Protein AF-A0A7K6NIV8-F1 (afdb_monomer_lite)

Foldseek 3Di:
DWDDKAKAKVVRQLEAEAQAKIKIFIDTPDDPDDKKKFKDFPPDPDTPDIDRMDMDRGDDQVNWGKMKMKIDPPVDIDIHDIDTHGHDYPPPPPPD

Secondary structure (DSSP, 8-state):
--EEEEEEEESTTSEEETTS-EEEEEEEEE-SSPPEEEEEETT-SS--EESSEEEESS--GGG-EEEEEEEE-SS-EEEPPPEEEEEEPP--TT--

InterPro domains:
  IPR003598 Immunoglobulin subtype 2 [SM00408] (17-76)
  IPR003599 Immunoglobulin domain subtype [SM00409] (11-86)
  IPR007110 Immunoglobulin-like domain [PS50835] (1-86)
  IPR013783 Immunoglobulin-like fold [G3DSA:2.60.40.10] (4-88)
  IPR036179 Immunoglobulin-like domain superfamily [SSF48726] (2-88)
  IPR051275 Cellular adhesion and signaling domain-containing protein [PTHR11640] (11-89)

Structure (mmCIF, N/CA/C/O backbone):
data_AF-A0A7K6NIV8-F1
#
_entry.id   AF-A0A7K6NIV8-F1
#
loop_
_atom_site.group_PDB
_atom_site.id
_atom_site.type_symbol
_atom_site.label_atom_id
_atom_site.label_alt_id
_atom_site.label_comp_id
_atom_site.label_asym_id
_atom_site.label_entity_id
_atom_site.label_seq_id
_atom_site.pdbx_PDB_ins_code
_atom_site.Cartn_x
_atom_site.Cartn_y
_atom_site.Cartn_z
_atom_site.occupancy
_atom_site.B_iso_or_equiv
_atom_site.auth_seq_id
_atom_site.auth_comp_id
_atom_site.auth_asym_id
_atom_site.auth_atom_id
_atom_site.pdbx_PDB_model_num
ATOM 1 N N . PRO A 1 1 ? 10.693 -0.542 -17.249 1.00 92.44 1 PRO A N 1
ATOM 2 C CA . PRO A 1 1 ? 10.897 -0.459 -15.779 1.00 92.44 1 PRO A CA 1
ATOM 3 C C . PRO A 1 1 ? 9.533 -0.477 -15.083 1.00 92.44 1 PRO A C 1
ATOM 5 O O . PRO A 1 1 ? 8.540 -0.196 -15.750 1.00 92.44 1 PRO A O 1
ATOM 8 N N . VAL A 1 2 ? 9.479 -0.804 -13.792 1.00 97.44 2 VAL A N 1
ATOM 9 C CA . VAL A 1 2 ? 8.255 -0.659 -12.988 1.00 97.44 2 VAL A CA 1
ATOM 10 C C . VAL A 1 2 ? 7.937 0.833 -12.819 1.00 97.44 2 VAL A C 1
ATOM 12 O O . VAL A 1 2 ? 8.804 1.596 -12.396 1.00 97.44 2 VAL A O 1
ATOM 15 N N . SER A 1 3 ? 6.719 1.259 -13.154 1.00 97.69 3 SER A N 1
ATOM 16 C CA . SER A 1 3 ? 6.257 2.647 -13.025 1.00 97.69 3 SER A CA 1
ATOM 17 C C . SER A 1 3 ? 4.751 2.739 -12.747 1.00 97.69 3 SER A C 1
ATOM 19 O O . SER A 1 3 ? 3.990 1.794 -12.967 1.00 97.69 3 SER A O 1
ATOM 21 N N . GLY A 1 4 ? 4.323 3.892 -12.218 1.00 97.88 4 GLY A N 1
ATOM 22 C CA . GLY A 1 4 ? 2.926 4.137 -11.849 1.00 97.88 4 GLY A CA 1
ATOM 23 C C . GLY A 1 4 ? 2.437 3.211 -10.736 1.00 97.88 4 GLY A C 1
ATOM 24 O O . GLY A 1 4 ? 1.345 2.658 -10.836 1.00 97.88 4 GLY A O 1
ATOM 25 N N . VAL A 1 5 ? 3.268 2.990 -9.712 1.00 98.62 5 VAL A N 1
ATOM 26 C CA . VAL A 1 5 ? 2.868 2.225 -8.527 1.00 98.62 5 VAL A CA 1
ATOM 27 C C . VAL A 1 5 ? 1.926 3.090 -7.695 1.00 98.62 5 VAL A C 1
ATOM 29 O O . VAL A 1 5 ? 2.277 4.207 -7.318 1.00 98.62 5 VAL A O 1
ATOM 32 N N . SER A 1 6 ? 0.731 2.589 -7.409 1.00 98.50 6 SER A N 1
ATOM 33 C CA . SER A 1 6 ? -0.301 3.308 -6.661 1.00 98.50 6 SER A CA 1
ATOM 34 C C . SER A 1 6 ? -0.806 2.479 -5.491 1.00 98.50 6 SER A C 1
ATOM 36 O O . SER A 1 6 ? -0.938 1.260 -5.598 1.00 98.50 6 SER A O 1
ATOM 38 N N . LEU A 1 7 ? -1.127 3.163 -4.396 1.00 98.62 7 LEU A N 1
ATOM 39 C CA . LEU A 1 7 ? -1.720 2.581 -3.200 1.00 98.62 7 LEU A CA 1
ATOM 40 C C . LEU A 1 7 ? -3.133 3.138 -3.030 1.00 98.62 7 LEU A C 1
ATOM 42 O O . LEU A 1 7 ? -3.328 4.351 -3.060 1.00 98.62 7 LEU A O 1
ATOM 46 N N . ALA A 1 8 ? -4.101 2.247 -2.833 1.00 98.50 8 ALA A N 1
ATOM 47 C CA . ALA A 1 8 ? -5.469 2.589 -2.462 1.00 98.50 8 ALA A CA 1
ATOM 48 C C . ALA A 1 8 ? -5.843 1.931 -1.129 1.00 98.50 8 ALA A C 1
ATOM 50 O O . ALA A 1 8 ? -5.383 0.830 -0.824 1.00 98.50 8 ALA A O 1
ATOM 51 N N . ALA A 1 9 ? -6.686 2.601 -0.348 1.00 98.50 9 ALA A N 1
ATOM 52 C CA . ALA A 1 9 ? -7.229 2.082 0.901 1.00 98.50 9 ALA A CA 1
ATOM 53 C C . ALA A 1 9 ? -8.736 1.829 0.779 1.00 98.50 9 ALA A C 1
ATOM 55 O O . ALA A 1 9 ? -9.429 2.452 -0.027 1.00 98.50 9 ALA A O 1
ATOM 56 N N . GLN A 1 10 ? -9.255 0.922 1.598 1.00 97.94 10 GLN A N 1
ATOM 57 C CA . GLN A 1 10 ? -10.682 0.737 1.827 1.00 97.94 10 GLN A CA 1
ATOM 58 C C . GLN A 1 10 ? -10.917 0.751 3.342 1.00 97.94 10 GLN A C 1
ATOM 60 O O . GLN A 1 10 ? -10.456 -0.177 4.015 1.00 97.94 10 GLN A O 1
ATOM 65 N N . PRO A 1 11 ? -11.598 1.784 3.877 1.00 97.25 11 PRO A N 1
ATOM 66 C CA . PRO A 1 11 ? -12.170 2.942 3.171 1.00 97.25 11 PRO A CA 1
ATOM 67 C C . PRO A 1 11 ? -11.117 3.862 2.501 1.00 97.25 11 PRO A C 1
ATOM 69 O O . PRO A 1 11 ? -9.996 3.965 3.004 1.00 97.25 11 PRO A O 1
ATOM 72 N N . PRO A 1 12 ? -11.463 4.571 1.400 1.00 97.00 12 PRO A N 1
ATOM 73 C CA . PRO A 1 12 ? -10.519 5.407 0.636 1.00 97.00 12 PRO A CA 1
ATOM 74 C C . PRO A 1 12 ? -9.874 6.545 1.424 1.00 97.00 12 PRO A C 1
ATOM 76 O O . PRO A 1 12 ? -8.790 6.998 1.076 1.00 97.00 12 PRO A O 1
ATOM 79 N N . THR A 1 13 ? -10.528 7.000 2.493 1.00 96.06 13 THR A N 1
ATOM 80 C CA . THR A 1 13 ? -10.019 8.063 3.365 1.00 96.06 13 THR A CA 1
ATOM 81 C C . THR A 1 13 ? -8.831 7.619 4.217 1.00 96.06 13 THR A C 1
ATOM 83 O O . THR A 1 13 ? -8.178 8.468 4.815 1.00 96.06 13 THR A O 1
ATOM 86 N N . GLY A 1 14 ? -8.585 6.309 4.347 1.00 96.12 14 GLY A N 1
ATOM 87 C CA . GLY A 1 14 ? -7.628 5.773 5.317 1.00 96.12 14 GLY A CA 1
ATOM 88 C C . GLY A 1 14 ? -8.065 5.952 6.777 1.00 96.12 14 GLY A C 1
ATOM 89 O O . GLY A 1 14 ? -7.304 5.620 7.681 1.00 96.12 14 GLY A O 1
ATOM 90 N N . GLN A 1 15 ? -9.278 6.458 7.027 1.00 97.44 15 GLN A N 1
ATOM 91 C CA . GLN A 1 15 ? -9.845 6.603 8.365 1.00 97.44 15 GLN A CA 1
ATOM 92 C C . GLN A 1 15 ? -10.708 5.389 8.687 1.00 97.44 15 GLN A C 1
ATOM 94 O O . GLN A 1 15 ? -11.725 5.159 8.035 1.00 97.44 15 GLN A O 1
ATOM 99 N N . VAL A 1 16 ? -10.305 4.610 9.686 1.00 96.81 16 VAL A N 1
ATOM 100 C CA . VAL A 1 16 ? -10.937 3.326 10.016 1.00 96.81 16 VAL A CA 1
ATOM 101 C C . VAL A 1 16 ? -11.243 3.296 11.502 1.00 96.81 16 VAL A C 1
ATOM 103 O O . VAL A 1 16 ? -10.381 3.623 12.311 1.00 96.81 16 VAL A O 1
ATOM 106 N N . ALA A 1 17 ? -12.464 2.935 11.887 1.00 96.31 17 ALA A N 1
ATOM 107 C CA . ALA A 1 17 ? -12.785 2.778 13.302 1.00 96.31 17 ALA A CA 1
ATOM 108 C C . ALA A 1 17 ? -12.042 1.572 13.890 1.00 96.31 17 ALA A C 1
ATOM 110 O O . ALA A 1 17 ? -11.846 0.559 13.220 1.00 96.31 17 ALA A O 1
ATOM 111 N N . ARG A 1 18 ? -11.622 1.672 15.151 1.00 96.31 18 ARG A N 1
ATOM 112 C CA . ARG A 1 18 ? -11.044 0.542 15.887 1.00 96.31 18 ARG A CA 1
ATOM 113 C C . ARG A 1 18 ? -11.956 -0.689 15.784 1.00 96.31 18 ARG A C 1
ATOM 115 O O . ARG A 1 18 ? -13.156 -0.590 16.007 1.00 96.31 18 ARG A O 1
ATOM 122 N N . GLY A 1 19 ? -11.373 -1.844 15.475 1.00 96.69 19 GLY A N 1
ATOM 123 C CA . GLY A 1 19 ? -12.092 -3.108 15.297 1.00 96.69 19 GLY A CA 1
ATOM 124 C C . GLY A 1 19 ? -12.639 -3.342 13.887 1.00 96.69 19 GLY A C 1
ATOM 125 O O . GLY A 1 19 ? -12.933 -4.486 13.557 1.00 96.69 19 GLY A O 1
ATOM 126 N N . GLU A 1 20 ? -12.703 -2.312 13.039 1.00 96.88 20 GLU A N 1
ATOM 127 C CA . GLU A 1 20 ? -13.117 -2.456 11.642 1.00 96.88 20 GLU A CA 1
ATOM 128 C C . GLU A 1 20 ? -11.974 -2.950 10.750 1.00 96.88 20 GLU A C 1
ATOM 130 O O . GLU A 1 20 ? -10.788 -2.905 11.101 1.00 96.88 20 GLU A O 1
ATOM 135 N N . ARG A 1 21 ? -12.344 -3.408 9.555 1.00 97.94 21 ARG A N 1
ATOM 136 C CA . ARG A 1 21 ? -11.405 -3.916 8.558 1.00 97.94 21 ARG A CA 1
ATOM 137 C C . ARG A 1 21 ? -10.779 -2.783 7.745 1.00 97.94 21 ARG A C 1
ATOM 139 O O . ARG A 1 21 ? -11.490 -1.965 7.166 1.00 97.94 21 ARG A O 1
ATOM 146 N N . LEU A 1 22 ? -9.454 -2.823 7.597 1.00 98.31 22 LEU A N 1
ATOM 147 C CA . LEU A 1 22 ? -8.706 -2.029 6.620 1.00 98.31 22 LEU A CA 1
ATOM 148 C C . LEU A 1 22 ? -8.145 -2.938 5.526 1.00 98.31 22 LEU A C 1
ATOM 150 O O . LEU A 1 22 ? -7.467 -3.924 5.815 1.00 98.31 22 LEU A O 1
ATOM 154 N N . VAL A 1 23 ? -8.372 -2.566 4.267 1.00 98.69 23 VAL A N 1
ATOM 155 C CA . VAL A 1 23 ? -7.729 -3.205 3.111 1.00 98.69 23 VAL A CA 1
ATOM 156 C C . VAL A 1 23 ? -6.882 -2.173 2.382 1.00 98.69 23 VAL A C 1
ATOM 158 O O . VAL A 1 23 ? -7.380 -1.115 2.007 1.00 98.69 23 VAL A O 1
ATOM 161 N N . LEU A 1 24 ? -5.613 -2.493 2.154 1.00 98.69 24 LEU A N 1
ATOM 162 C CA . LEU A 1 24 ? -4.715 -1.736 1.295 1.00 98.69 24 LEU A CA 1
ATOM 163 C C . LEU A 1 24 ? -4.447 -2.531 0.012 1.00 98.69 24 LEU A C 1
ATOM 165 O O . LEU A 1 24 ? -4.180 -3.734 0.049 1.00 98.69 24 LEU A O 1
ATOM 169 N N . LEU A 1 25 ? -4.525 -1.851 -1.128 1.00 98.69 25 LEU A N 1
ATOM 170 C CA . LEU A 1 25 ? -4.342 -2.418 -2.462 1.00 98.69 25 LEU A CA 1
ATOM 171 C C . LEU A 1 25 ? -3.199 -1.703 -3.172 1.00 98.69 25 LEU A C 1
ATOM 173 O O . LEU A 1 25 ? -3.155 -0.474 -3.199 1.00 98.69 25 LEU A O 1
ATOM 177 N N . CYS A 1 26 ? -2.278 -2.476 -3.737 1.00 98.56 26 CYS A N 1
ATOM 178 C CA . CYS A 1 26 ? -1.169 -1.976 -4.533 1.00 98.56 26 CYS A CA 1
ATOM 179 C C . CYS A 1 26 ? -1.418 -2.309 -6.003 1.00 98.56 26 CYS A C 1
AT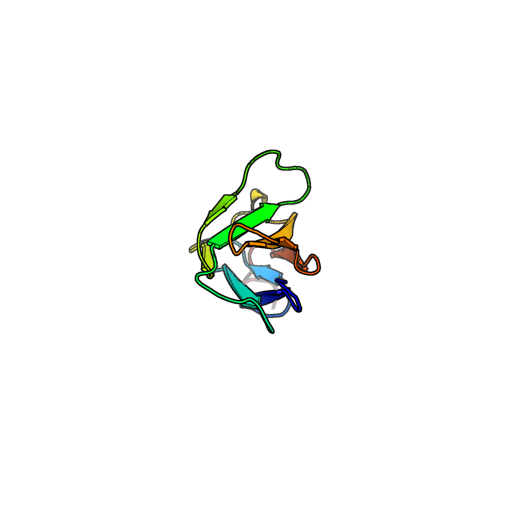OM 181 O O . CYS A 1 26 ? -1.817 -3.423 -6.346 1.00 98.56 26 CYS A O 1
ATOM 183 N N . SER A 1 27 ? -1.188 -1.349 -6.887 1.00 98.19 27 SER A N 1
ATOM 184 C CA . SER A 1 27 ? -1.356 -1.518 -8.332 1.00 98.19 27 SER A CA 1
ATOM 185 C C . SER A 1 27 ? -0.179 -0.903 -9.073 1.00 98.19 27 SER A C 1
ATOM 187 O O . SER A 1 27 ? 0.519 -0.052 -8.529 1.00 98.19 27 SER A O 1
ATOM 189 N N . VAL A 1 28 ? 0.067 -1.367 -10.297 1.00 98.19 28 VAL A N 1
ATOM 190 C CA . VAL A 1 28 ? 1.189 -0.933 -11.135 1.00 98.19 28 VAL A CA 1
ATOM 191 C C . VAL A 1 28 ? 0.654 -0.632 -12.527 1.00 98.19 28 VAL A C 1
ATOM 193 O O . VAL A 1 28 ? 0.029 -1.498 -13.132 1.00 98.19 28 VAL A O 1
ATOM 196 N N . ALA A 1 29 ? 0.904 0.574 -13.036 1.00 97.56 29 ALA A N 1
ATOM 197 C CA . ALA A 1 29 ? 0.491 0.954 -14.386 1.00 97.56 29 ALA A CA 1
ATOM 198 C C . ALA A 1 29 ? 1.331 0.257 -15.470 1.00 97.56 29 ALA A C 1
ATOM 200 O O . ALA A 1 29 ? 0.793 -0.169 -16.489 1.00 97.56 29 ALA A O 1
ATOM 201 N N . ALA A 1 30 ? 2.645 0.123 -15.254 1.00 96.00 30 ALA A N 1
ATOM 202 C CA . ALA A 1 30 ? 3.534 -0.580 -16.173 1.00 96.00 30 ALA A CA 1
ATOM 203 C C . ALA A 1 30 ? 4.666 -1.308 -15.439 1.00 96.00 30 ALA A C 1
ATOM 205 O O . ALA A 1 30 ? 5.295 -0.776 -14.527 1.00 96.00 30 ALA A O 1
ATOM 206 N N . GLY A 1 31 ? 4.961 -2.530 -15.871 1.00 92.75 31 GLY A N 1
ATOM 207 C CA . GLY A 1 31 ? 6.050 -3.339 -15.335 1.00 92.75 31 GLY A CA 1
ATOM 208 C C . GLY A 1 31 ? 6.139 -4.661 -16.094 1.00 92.75 31 GLY A C 1
ATOM 209 O O . GLY A 1 31 ? 5.192 -5.438 -16.024 1.00 92.75 31 GLY A O 1
ATOM 210 N N . PRO A 1 32 ? 7.216 -4.924 -16.855 1.00 92.06 32 PRO A N 1
ATOM 211 C CA . PRO A 1 32 ? 7.333 -6.165 -17.610 1.00 92.06 32 PRO A CA 1
ATOM 212 C C . PRO A 1 32 ? 7.624 -7.348 -16.682 1.00 92.06 32 PRO A C 1
ATOM 214 O O . PRO A 1 32 ? 8.431 -7.224 -15.757 1.00 92.06 32 PRO A O 1
ATOM 217 N N . GLY A 1 33 ? 7.024 -8.497 -16.997 1.00 93.25 33 GLY A N 1
ATOM 218 C CA . GLY A 1 33 ? 7.223 -9.755 -16.280 1.00 93.25 33 GLY A CA 1
ATOM 219 C C . GLY A 1 33 ? 6.446 -9.860 -14.960 1.00 93.25 33 GLY A C 1
ATOM 220 O O . GLY A 1 33 ? 5.617 -9.004 -14.648 1.00 93.25 33 GLY A O 1
ATOM 221 N N . PRO A 1 34 ? 6.687 -10.931 -14.185 1.00 96.00 34 PRO A N 1
ATOM 222 C CA . PRO A 1 34 ? 6.047 -11.130 -12.890 1.00 96.00 34 PRO A CA 1
ATOM 223 C C . PRO A 1 34 ? 6.420 -10.028 -11.894 1.00 96.00 34 PRO A C 1
ATOM 225 O O . PRO A 1 34 ? 7.587 -9.651 -11.771 1.00 96.00 34 PRO A O 1
ATOM 228 N N . LEU A 1 35 ? 5.425 -9.546 -11.149 1.00 97.75 35 LEU A N 1
ATOM 229 C CA . LEU A 1 35 ? 5.605 -8.528 -10.120 1.00 97.75 35 LEU A CA 1
ATOM 230 C C . LEU A 1 35 ? 5.564 -9.154 -8.728 1.00 97.75 35 LEU A C 1
ATOM 232 O O . LEU A 1 35 ? 4.661 -9.918 -8.393 1.00 97.75 35 LEU A O 1
ATOM 236 N N . SER A 1 36 ? 6.524 -8.764 -7.900 1.00 98.19 36 SER A N 1
ATOM 237 C CA . SER A 1 36 ? 6.506 -8.974 -6.456 1.00 98.19 36 SER A CA 1
ATOM 238 C C . SER A 1 36 ? 6.148 -7.672 -5.750 1.00 98.19 36 SER A C 1
ATOM 240 O O . SER A 1 36 ? 6.506 -6.582 -6.201 1.00 98.19 36 SER A O 1
ATOM 242 N N . PHE A 1 37 ? 5.436 -7.796 -4.634 1.00 98.50 37 PHE A N 1
ATOM 243 C CA . PHE A 1 37 ? 4.923 -6.672 -3.861 1.00 98.50 37 PHE A CA 1
ATOM 244 C C . PHE A 1 37 ? 5.341 -6.805 -2.407 1.00 98.50 37 PHE A C 1
ATOM 246 O O . PHE A 1 37 ? 5.342 -7.909 -1.857 1.00 98.50 37 PHE A O 1
ATOM 253 N N . SER A 1 38 ? 5.645 -5.675 -1.780 1.00 98.56 38 SER A N 1
ATOM 254 C CA . SER A 1 38 ? 5.903 -5.588 -0.345 1.00 98.56 38 SER A CA 1
ATOM 255 C C . SER A 1 38 ? 5.247 -4.347 0.244 1.00 98.56 38 SER A C 1
ATOM 257 O O . SER A 1 38 ? 5.234 -3.282 -0.378 1.00 98.56 38 SER A O 1
ATOM 259 N N . TRP A 1 39 ? 4.700 -4.502 1.442 1.00 98.56 39 TRP A N 1
ATOM 260 C CA . TRP A 1 39 ? 4.034 -3.453 2.200 1.00 98.56 39 TRP A CA 1
ATOM 261 C C . TRP A 1 39 ? 4.956 -2.921 3.271 1.00 98.56 39 TRP A C 1
ATOM 263 O O . TRP A 1 39 ? 5.590 -3.693 3.987 1.00 98.56 39 TRP A O 1
ATOM 273 N N . HIS A 1 40 ? 5.000 -1.604 3.403 1.00 98.50 40 HIS A N 1
ATOM 274 C CA . HIS A 1 40 ? 5.899 -0.932 4.323 1.00 98.50 40 HIS A CA 1
ATOM 275 C C . HIS A 1 40 ? 5.138 0.108 5.120 1.00 98.50 40 HIS A C 1
ATOM 277 O O . HIS A 1 40 ? 4.203 0.744 4.628 1.00 98.50 40 HIS A O 1
ATOM 283 N N . ARG A 1 41 ? 5.586 0.298 6.357 1.00 97.56 41 ARG A N 1
ATOM 284 C CA . ARG A 1 41 ? 5.194 1.424 7.192 1.00 97.56 41 ARG A CA 1
ATOM 285 C C . ARG A 1 41 ? 6.409 2.314 7.390 1.00 97.56 41 ARG A C 1
ATOM 287 O O . ARG A 1 41 ? 7.489 1.813 7.693 1.00 97.56 41 ARG A O 1
ATOM 294 N N . GLN A 1 42 ? 6.238 3.624 7.251 1.00 96.12 42 GLN A N 1
ATOM 295 C CA . GLN A 1 42 ? 7.307 4.579 7.524 1.00 96.12 42 GLN A CA 1
ATOM 296 C C . GLN A 1 42 ? 7.824 4.404 8.963 1.00 96.12 42 GLN A C 1
ATOM 298 O O . GLN A 1 42 ? 7.039 4.342 9.906 1.00 96.12 42 GLN A O 1
ATOM 303 N N . GLY A 1 43 ? 9.144 4.286 9.117 1.00 91.81 43 GLY A N 1
ATOM 304 C CA . GLY A 1 43 ? 9.792 4.022 10.407 1.00 91.81 43 GLY A CA 1
ATOM 305 C C . GLY A 1 43 ? 9.899 2.541 10.794 1.00 91.81 43 GLY A C 1
ATOM 306 O O . GLY A 1 43 ? 10.611 2.235 11.744 1.00 91.81 43 GLY A O 1
ATOM 307 N N . SER A 1 44 ? 9.265 1.615 10.063 1.00 93.31 44 SER A N 1
ATOM 308 C CA . SER A 1 44 ? 9.520 0.177 10.220 1.00 93.31 44 SER A CA 1
ATOM 309 C C . SER A 1 44 ? 10.723 -0.236 9.366 1.00 93.31 44 SER A C 1
ATOM 311 O O . SER A 1 44 ? 10.719 0.043 8.164 1.00 93.31 44 SER A O 1
ATOM 313 N N . PRO A 1 45 ? 11.735 -0.920 9.929 1.00 90.62 45 PRO A N 1
ATOM 314 C CA . PRO A 1 45 ? 12.871 -1.414 9.152 1.00 90.62 45 PRO A CA 1
ATOM 315 C C . PRO A 1 45 ? 12.512 -2.632 8.291 1.00 90.62 45 PRO A C 1
ATOM 317 O O . PRO A 1 45 ? 13.227 -2.948 7.342 1.00 90.62 45 PRO A O 1
ATOM 320 N N . THR A 1 46 ? 11.422 -3.329 8.619 1.00 94.94 46 THR A N 1
ATOM 321 C CA . THR A 1 46 ? 11.001 -4.560 7.948 1.00 94.94 46 THR A CA 1
ATOM 322 C C . THR A 1 46 ? 9.678 -4.380 7.200 1.00 94.94 46 THR A C 1
ATOM 324 O O . THR A 1 46 ? 8.816 -3.605 7.642 1.00 94.94 46 THR A O 1
ATOM 327 N N . PRO A 1 47 ? 9.488 -5.111 6.081 1.00 96.50 47 PRO A N 1
ATOM 328 C CA . PRO A 1 47 ? 8.195 -5.204 5.417 1.00 96.50 47 PRO A CA 1
ATOM 329 C C . PRO A 1 47 ? 7.136 -5.801 6.348 1.00 96.50 47 PRO A C 1
ATOM 331 O O . PRO A 1 47 ? 7.418 -6.710 7.125 1.00 96.50 47 PRO A O 1
ATOM 334 N N . LEU A 1 48 ? 5.904 -5.318 6.223 1.00 97.31 48 LEU A N 1
ATOM 335 C CA . LEU A 1 48 ? 4.751 -5.788 6.992 1.00 97.31 48 LEU A CA 1
ATOM 336 C C . LEU A 1 48 ? 4.124 -7.042 6.379 1.00 97.31 48 LEU A C 1
ATOM 338 O O . LEU A 1 48 ? 3.651 -7.919 7.093 1.00 97.31 48 LEU A O 1
ATOM 342 N N . ALA A 1 49 ? 4.082 -7.093 5.048 1.00 98.06 49 ALA A N 1
ATOM 343 C CA . ALA A 1 49 ? 3.437 -8.151 4.282 1.00 98.06 49 ALA A CA 1
ATOM 344 C C . ALA A 1 49 ? 3.937 -8.157 2.833 1.00 98.06 49 ALA A C 1
ATOM 346 O O . ALA A 1 49 ? 4.588 -7.213 2.372 1.00 98.06 49 ALA A O 1
ATOM 347 N N . THR A 1 50 ? 3.582 -9.206 2.097 1.00 98.25 50 THR A N 1
ATOM 348 C CA . THR A 1 50 ? 3.820 -9.339 0.657 1.00 98.25 50 THR A CA 1
ATOM 349 C C . THR A 1 50 ? 2.509 -9.552 -0.095 1.00 98.25 50 THR A C 1
ATOM 351 O O . THR A 1 50 ? 1.478 -9.866 0.495 1.00 98.25 50 THR A O 1
ATOM 354 N N . GLY A 1 51 ? 2.549 -9.360 -1.413 1.00 98.31 51 GLY A N 1
ATOM 355 C CA . GLY A 1 51 ? 1.386 -9.511 -2.291 1.00 98.31 51 GLY A CA 1
ATOM 356 C C . GLY A 1 51 ? 0.655 -8.193 -2.588 1.00 98.31 51 GLY A C 1
ATOM 357 O O . GLY A 1 51 ? 0.906 -7.172 -1.944 1.00 98.31 51 GLY A O 1
ATOM 358 N N . PRO A 1 52 ? -0.230 -8.180 -3.600 1.00 97.94 52 PRO A N 1
ATOM 359 C CA . PRO A 1 52 ? -0.878 -6.956 -4.082 1.00 97.94 52 PRO A CA 1
ATOM 360 C C . PRO A 1 52 ? -1.949 -6.408 -3.124 1.00 97.94 52 PRO A C 1
ATOM 362 O O . PRO A 1 52 ? -2.415 -5.286 -3.306 1.00 97.94 52 PRO A O 1
ATOM 365 N N . ARG A 1 53 ? -2.338 -7.179 -2.101 1.00 98.50 53 ARG A N 1
ATOM 366 C CA . ARG A 1 53 ? -3.336 -6.827 -1.085 1.00 98.50 53 ARG A CA 1
ATOM 367 C C . ARG A 1 53 ? -2.748 -7.054 0.303 1.00 98.50 53 ARG A C 1
ATOM 369 O O . ARG A 1 53 ? -2.202 -8.123 0.556 1.00 98.50 53 ARG A O 1
ATOM 376 N N . TYR A 1 54 ? -2.910 -6.082 1.193 1.00 98.50 54 TYR A N 1
ATOM 377 C CA . TYR A 1 54 ? -2.634 -6.221 2.621 1.00 98.50 54 TYR A CA 1
ATOM 378 C C . TYR A 1 54 ? -3.892 -5.899 3.412 1.00 98.50 54 TYR A C 1
ATOM 380 O O . TYR A 1 54 ? -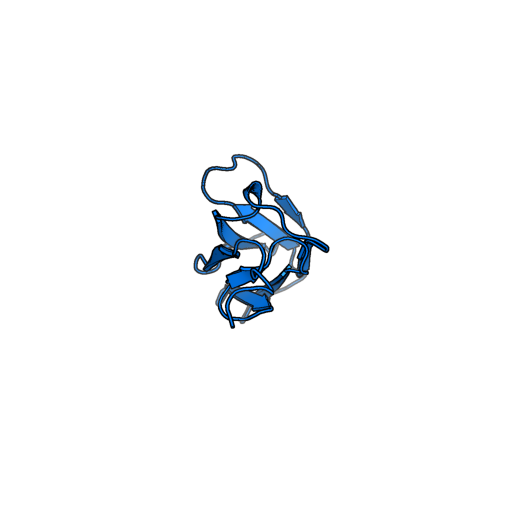4.531 -4.874 3.187 1.00 98.50 54 TYR A O 1
ATOM 388 N N . GLU A 1 55 ? -4.271 -6.799 4.309 1.00 98.38 55 GLU A N 1
ATOM 389 C CA . GLU A 1 55 ? -5.533 -6.725 5.030 1.00 98.38 55 GLU A CA 1
ATOM 390 C C . GLU A 1 55 ? -5.296 -6.822 6.531 1.00 98.38 55 GLU A C 1
ATOM 392 O O . GLU A 1 55 ? -4.588 -7.706 7.010 1.00 98.38 55 GLU A O 1
ATOM 397 N N . LEU A 1 56 ? -5.923 -5.903 7.258 1.00 98.00 56 LEU A N 1
ATOM 398 C CA . LEU A 1 56 ? -6.023 -5.902 8.708 1.00 98.00 56 LEU A CA 1
ATOM 399 C C . LEU A 1 56 ? -7.501 -6.123 9.049 1.00 98.00 56 LE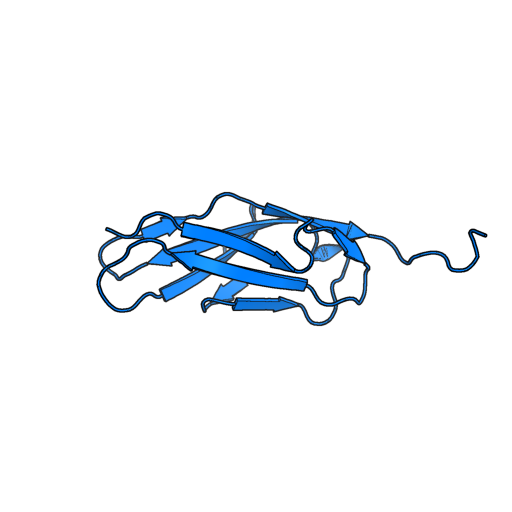U A C 1
ATOM 401 O O . LEU A 1 56 ? -8.289 -5.183 8.918 1.00 98.00 56 LEU A O 1
ATOM 405 N N . PRO A 1 57 ? -7.906 -7.345 9.448 1.00 97.56 57 PRO A N 1
ATOM 406 C CA . PRO A 1 57 ? -9.315 -7.669 9.678 1.00 97.56 57 PRO A CA 1
ATOM 407 C C . PRO A 1 57 ? -9.972 -6.850 10.793 1.00 97.56 57 PRO A C 1
ATOM 409 O O . PRO A 1 57 ? -11.173 -6.617 10.735 1.00 97.56 57 PRO A O 1
ATOM 412 N N . ALA A 1 58 ? -9.187 -6.425 11.787 1.00 97.19 58 ALA A N 1
ATOM 413 C CA . ALA A 1 58 ? -9.643 -5.617 12.911 1.00 97.19 58 ALA A CA 1
ATOM 414 C C . ALA A 1 58 ? -8.527 -4.665 13.366 1.00 97.19 58 ALA A C 1
ATOM 416 O O . ALA A 1 58 ? -7.592 -5.081 14.058 1.00 97.19 58 ALA A O 1
ATOM 417 N N . VAL A 1 59 ? -8.612 -3.392 12.973 1.00 97.44 59 VAL A N 1
ATOM 418 C CA . VAL A 1 59 ? -7.560 -2.406 13.265 1.00 97.44 59 VAL A CA 1
ATOM 419 C C . VAL A 1 59 ? -7.523 -2.001 14.739 1.00 97.44 59 VAL A C 1
ATOM 421 O O . VAL A 1 59 ? -8.540 -1.863 15.419 1.00 97.44 59 VAL A O 1
ATOM 424 N N . GLN A 1 60 ? -6.319 -1.770 15.241 1.00 97.25 60 GLN A N 1
ATOM 425 C CA . GLN A 1 60 ? -6.008 -1.285 16.581 1.00 97.25 60 GLN A CA 1
ATOM 426 C C . GLN A 1 60 ? -5.342 0.088 16.490 1.00 97.25 60 GLN A C 1
ATOM 428 O O . GLN A 1 60 ? -4.792 0.443 15.456 1.00 97.25 60 GLN A O 1
ATOM 433 N N . GLN A 1 61 ? -5.288 0.851 17.587 1.00 95.75 61 GLN A N 1
ATOM 434 C CA . GLN A 1 61 ? -4.662 2.187 17.566 1.00 95.75 61 GLN A CA 1
ATOM 435 C C . GLN A 1 61 ? -3.212 2.161 17.044 1.00 95.75 61 GLN A C 1
ATOM 437 O O . GLN A 1 61 ? -2.789 3.061 16.322 1.00 95.75 61 GLN A O 1
ATOM 442 N N . ARG A 1 62 ? -2.472 1.085 17.355 1.00 95.50 62 ARG A N 1
ATOM 443 C CA . ARG A 1 62 ? -1.102 0.846 16.872 1.00 95.50 62 ARG A CA 1
ATOM 444 C C . ARG A 1 62 ? -0.999 0.667 15.356 1.00 95.50 62 ARG A C 1
ATOM 446 O O . ARG A 1 62 ? 0.097 0.815 14.825 1.00 95.50 62 ARG A O 1
ATOM 453 N N . ASP A 1 63 ? -2.102 0.383 14.668 1.00 96.62 63 ASP A N 1
ATOM 454 C CA . ASP A 1 63 ? -2.177 0.208 13.215 1.00 96.62 63 ASP A CA 1
ATOM 455 C C . ASP A 1 63 ? -2.361 1.547 12.470 1.00 96.62 63 ASP A C 1
ATOM 457 O O . ASP A 1 63 ? -2.219 1.599 11.252 1.00 96.62 63 ASP A O 1
ATOM 461 N N . GLY A 1 64 ? -2.504 2.674 13.179 1.00 97.06 64 GLY A N 1
ATOM 462 C CA . GLY A 1 64 ? -2.406 4.013 12.582 1.00 97.06 64 GLY A CA 1
ATOM 463 C C . GLY A 1 64 ? -0.968 4.418 12.224 1.00 97.06 64 GLY A C 1
ATOM 464 O O . GLY A 1 64 ? -0.051 4.250 13.028 1.00 97.06 64 GLY A O 1
ATOM 465 N N . GLY A 1 65 ? -0.754 4.954 11.022 1.00 97.56 65 GLY A N 1
ATOM 466 C CA . GLY A 1 65 ? 0.565 5.370 10.538 1.00 97.56 65 GLY A CA 1
ATOM 467 C C . GLY A 1 65 ? 0.602 5.616 9.030 1.00 97.56 65 GLY A C 1
ATOM 468 O O . GLY A 1 65 ? -0.425 5.564 8.361 1.00 97.56 65 GLY A O 1
ATOM 469 N N . THR A 1 66 ? 1.792 5.865 8.486 1.00 98.44 66 THR A N 1
ATOM 470 C CA . THR A 1 66 ? 1.985 6.137 7.054 1.00 98.44 66 THR A CA 1
ATOM 471 C C . THR A 1 66 ? 2.462 4.886 6.323 1.00 98.44 66 THR A C 1
ATOM 473 O O . T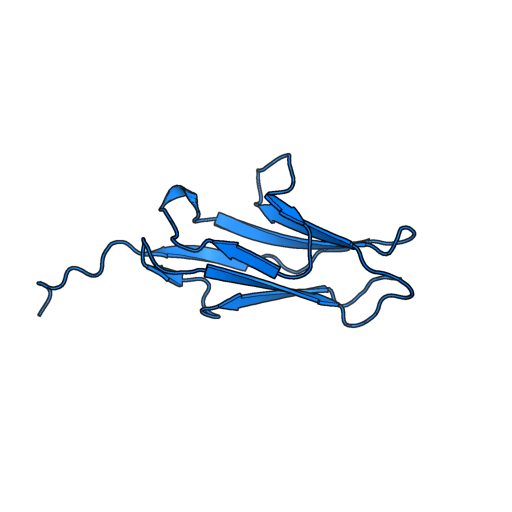HR A 1 66 ? 3.508 4.328 6.663 1.00 98.44 66 THR A O 1
ATOM 476 N N . TYR A 1 67 ? 1.709 4.460 5.312 1.00 98.56 67 TYR A N 1
ATOM 477 C CA . TYR A 1 67 ? 1.939 3.235 4.550 1.00 98.56 67 TYR A CA 1
ATOM 478 C C . TYR A 1 67 ? 2.333 3.542 3.110 1.00 98.56 67 TYR A C 1
ATOM 480 O O . TYR A 1 67 ? 1.857 4.508 2.518 1.00 98.56 67 TYR A O 1
ATOM 488 N N . TYR A 1 68 ? 3.165 2.685 2.529 1.00 98.75 68 TYR A N 1
ATOM 489 C CA . TYR A 1 68 ? 3.442 2.661 1.096 1.00 98.75 68 TYR A CA 1
ATOM 490 C C . TYR A 1 68 ? 3.665 1.217 0.645 1.00 98.75 68 TYR A C 1
ATOM 492 O O . TYR A 1 68 ? 4.041 0.351 1.442 1.00 98.75 68 TYR A O 1
ATOM 500 N N . CYS A 1 69 ? 3.426 0.942 -0.634 1.00 98.62 69 CYS A N 1
ATOM 501 C CA . CYS A 1 69 ? 3.772 -0.341 -1.229 1.00 98.62 69 CYS A CA 1
ATOM 502 C C . CYS A 1 69 ? 4.948 -0.183 -2.189 1.00 98.62 69 CYS A C 1
ATOM 504 O O . CYS A 1 69 ? 5.140 0.864 -2.808 1.00 98.62 69 CYS A O 1
ATOM 506 N N . ARG A 1 70 ? 5.740 -1.243 -2.315 1.00 98.31 70 ARG A N 1
ATOM 507 C CA . ARG A 1 70 ? 6.822 -1.352 -3.290 1.00 98.31 70 ARG A CA 1
ATOM 508 C C . ARG A 1 70 ? 6.533 -2.510 -4.225 1.00 98.31 70 ARG A C 1
ATOM 510 O O . ARG A 1 70 ? 6.299 -3.623 -3.752 1.00 98.31 70 ARG A O 1
ATOM 517 N N . ALA A 1 71 ? 6.606 -2.252 -5.526 1.00 98.56 71 ALA A N 1
ATOM 518 C CA . ALA A 1 71 ? 6.527 -3.271 -6.565 1.00 98.56 71 ALA A CA 1
ATOM 519 C C . ALA A 1 71 ? 7.899 -3.467 -7.223 1.00 98.56 71 ALA A C 1
ATOM 521 O O . ALA A 1 71 ? 8.631 -2.499 -7.437 1.00 98.56 71 ALA A O 1
ATOM 522 N N . SER A 1 72 ? 8.250 -4.713 -7.534 1.00 98.06 72 SER A N 1
ATOM 523 C CA . SER A 1 72 ? 9.522 -5.091 -8.156 1.00 98.06 72 SER A CA 1
ATOM 524 C C . SER A 1 72 ? 9.321 -6.191 -9.188 1.00 98.06 72 SER A C 1
ATOM 526 O O . SER A 1 72 ? 8.581 -7.141 -8.939 1.00 98.06 72 SER A O 1
ATOM 528 N N . ASN A 1 73 ? 10.031 -6.098 -10.309 1.00 97.12 73 ASN A N 1
ATOM 529 C CA . ASN A 1 73 ? 10.105 -7.158 -11.317 1.00 97.12 73 ASN A CA 1
ATOM 530 C C . ASN A 1 73 ? 11.485 -7.846 -11.363 1.00 97.12 73 ASN A C 1
ATOM 532 O O . ASN A 1 73 ? 11.869 -8.408 -12.384 1.00 97.12 73 ASN A O 1
ATOM 536 N N . GLY A 1 74 ? 12.279 -7.731 -10.293 1.00 95.69 74 GLY A N 1
ATOM 537 C CA . GLY A 1 74 ? 13.630 -8.300 -10.195 1.00 95.69 74 GLY A CA 1
ATOM 538 C C . GLY A 1 74 ? 14.733 -7.443 -10.832 1.00 95.69 74 GLY A C 1
ATOM 539 O O . GLY A 1 74 ? 15.848 -7.439 -10.324 1.00 95.69 74 GLY A O 1
ATOM 540 N N . GLY A 1 75 ? 14.425 -6.666 -11.878 1.00 95.50 75 GLY A N 1
ATOM 541 C CA . GLY A 1 75 ? 15.371 -5.728 -12.507 1.00 95.50 75 GLY A CA 1
ATOM 542 C C . GLY A 1 75 ? 15.158 -4.259 -12.127 1.00 95.50 75 GLY A C 1
ATOM 543 O O . GLY A 1 75 ? 16.089 -3.462 -12.138 1.00 95.50 75 GLY A O 1
ATOM 544 N N . SER A 1 76 ? 13.927 -3.881 -11.782 1.00 97.44 76 SER A N 1
ATOM 545 C CA . SER A 1 76 ? 13.564 -2.528 -11.355 1.00 97.44 76 SER A CA 1
ATOM 546 C C . SER A 1 76 ? 12.489 -2.577 -10.276 1.00 97.44 76 SER A C 1
ATOM 548 O O . SER A 1 76 ? 11.704 -3.524 -10.212 1.00 97.44 76 SER A O 1
ATOM 550 N N . ALA A 1 77 ? 12.445 -1.543 -9.439 1.00 97.50 77 ALA A N 1
ATOM 551 C CA . ALA A 1 77 ? 11.434 -1.405 -8.405 1.00 97.50 77 ALA A CA 1
ATOM 552 C C . ALA A 1 77 ? 11.017 0.054 -8.245 1.00 97.50 77 ALA A C 1
ATOM 554 O O . ALA A 1 77 ? 11.834 0.957 -8.420 1.00 97.50 77 ALA A O 1
ATOM 555 N N . ALA A 1 78 ? 9.763 0.265 -7.862 1.00 98.38 78 ALA A N 1
ATOM 556 C CA . ALA A 1 78 ? 9.220 1.581 -7.564 1.00 98.38 78 ALA A CA 1
ATOM 557 C C . ALA A 1 78 ? 8.298 1.513 -6.342 1.00 98.38 78 ALA A C 1
ATOM 559 O O . ALA A 1 78 ? 7.685 0.478 -6.062 1.00 98.38 78 ALA A O 1
ATOM 560 N N . ASN A 1 79 ? 8.219 2.629 -5.622 1.00 98.31 79 ASN A N 1
ATOM 561 C CA . ASN A 1 79 ? 7.334 2.802 -4.477 1.00 98.31 79 ASN A CA 1
ATOM 562 C C . ASN A 1 79 ? 6.088 3.579 -4.903 1.00 98.31 79 ASN A C 1
ATOM 564 O O . ASN A 1 79 ? 6.160 4.429 -5.793 1.00 98.31 79 ASN A O 1
ATOM 568 N N . SER A 1 80 ? 4.964 3.317 -4.243 1.00 98.69 80 SER A N 1
ATOM 569 C CA . SER A 1 80 ? 3.796 4.186 -4.321 1.00 98.69 80 SER A CA 1
ATOM 570 C C . SER A 1 80 ? 4.042 5.518 -3.615 1.00 98.69 80 SER A C 1
ATOM 572 O O . SER A 1 80 ? 4.953 5.651 -2.794 1.00 98.69 80 SER A O 1
ATOM 574 N N . ALA A 1 81 ? 3.152 6.482 -3.855 1.00 98.19 81 ALA A N 1
ATOM 575 C CA . ALA A 1 81 ? 2.941 7.554 -2.891 1.00 98.19 81 ALA A CA 1
ATOM 576 C C . ALA A 1 81 ? 2.523 6.973 -1.527 1.00 98.19 81 ALA A C 1
ATOM 578 O O . ALA A 1 81 ? 1.948 5.879 -1.442 1.00 98.19 81 ALA A O 1
ATOM 579 N N . SER A 1 82 ? 2.826 7.714 -0.467 1.00 97.81 82 SER A N 1
ATOM 580 C CA . SER A 1 82 ? 2.456 7.345 0.895 1.00 97.81 82 SER A CA 1
ATOM 581 C C . SER A 1 82 ? 0.994 7.684 1.189 1.00 97.81 82 SER A C 1
ATOM 583 O O . SER A 1 82 ? 0.507 8.733 0.774 1.00 97.81 82 SER A O 1
ATOM 585 N N . LEU A 1 83 ? 0.319 6.834 1.962 1.00 98.44 83 LEU A N 1
ATOM 586 C CA . LEU A 1 83 ? -1.039 7.056 2.459 1.00 98.44 83 LEU A CA 1
ATOM 587 C C . LEU A 1 83 ? -1.055 7.005 3.989 1.00 98.44 83 LEU A C 1
ATOM 589 O O . LEU A 1 83 ? -0.535 6.068 4.597 1.00 98.44 83 LEU A O 1
ATOM 593 N N . GLY A 1 84 ? -1.651 8.024 4.609 1.00 98.31 84 GLY A N 1
ATOM 594 C CA . GLY A 1 84 ? -1.864 8.080 6.052 1.00 98.31 84 GLY A CA 1
ATOM 595 C C . GLY A 1 84 ? -3.101 7.285 6.459 1.00 98.31 84 GLY A C 1
ATOM 596 O O . GLY A 1 84 ? -4.188 7.516 5.938 1.00 98.31 84 GLY A O 1
ATOM 597 N N . VAL A 1 85 ? -2.932 6.360 7.399 1.00 98.31 85 VAL A N 1
ATOM 598 C CA . VAL A 1 85 ? -4.018 5.605 8.026 1.00 98.31 85 VAL A CA 1
ATOM 599 C C . VAL A 1 85 ? -4.254 6.162 9.422 1.00 98.31 85 VAL A C 1
ATOM 601 O O . VAL A 1 85 ? -3.337 6.207 10.246 1.00 98.31 85 VAL A O 1
ATOM 604 N N . THR A 1 86 ? -5.493 6.548 9.706 1.00 98.19 86 THR A N 1
ATOM 605 C CA . THR A 1 86 ? -5.925 7.025 11.020 1.00 98.19 86 THR A CA 1
ATOM 606 C C . THR A 1 86 ? -6.928 6.047 11.605 1.00 98.19 86 THR A C 1
ATOM 608 O O . THR A 1 86 ? -7.971 5.785 11.009 1.00 98.19 86 THR A O 1
ATOM 611 N N . VAL A 1 87 ? -6.628 5.529 12.794 1.00 97.62 87 VAL A N 1
ATOM 612 C CA . VAL A 1 87 ? -7.572 4.690 13.532 1.00 97.62 87 VAL A CA 1
A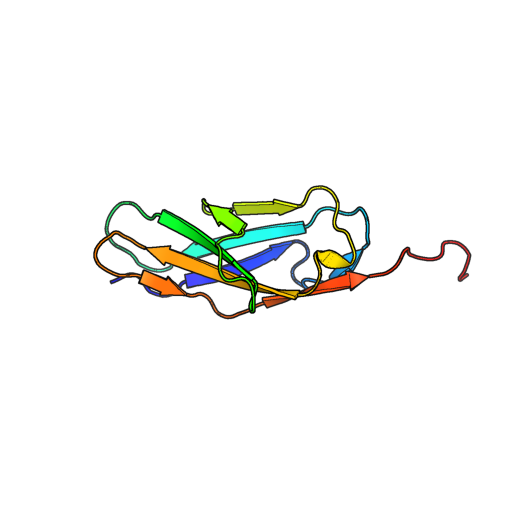TOM 613 C C . VAL A 1 87 ? -8.403 5.581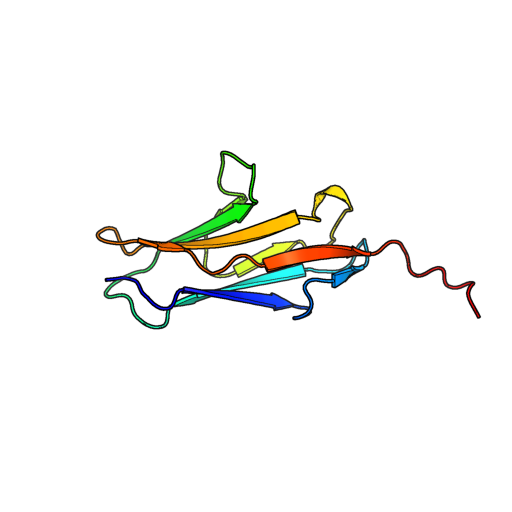 14.443 1.00 97.62 87 VAL A C 1
ATOM 615 O O . VAL A 1 87 ? -7.862 6.216 15.351 1.00 97.62 87 VAL A O 1
ATOM 618 N N . LEU A 1 88 ? -9.697 5.665 14.147 1.00 94.94 88 LEU A N 1
ATOM 619 C CA . LEU A 1 88 ? -10.666 6.419 14.930 1.00 94.94 88 LEU A CA 1
ATOM 620 C C . LEU A 1 88 ? -10.986 5.644 16.214 1.00 94.94 88 LEU A C 1
ATOM 622 O O . LEU A 1 88 ? -11.061 4.410 16.200 1.00 94.94 88 LEU A O 1
ATOM 626 N N . GLY A 1 89 ? -11.186 6.376 17.312 1.00 85.88 89 GLY A N 1
ATOM 627 C CA . GLY A 1 89 ? -11.719 5.807 18.549 1.00 85.88 89 GLY A CA 1
ATOM 628 C C . GLY A 1 89 ? -13.094 5.172 18.327 1.00 85.88 89 GLY A C 1
ATOM 629 O O . GLY A 1 89 ? -13.716 5.358 17.278 1.00 85.88 89 GLY A O 1
ATOM 630 N N . GLU A 1 90 ? -13.563 4.402 19.308 1.00 69.81 90 GLU A N 1
ATOM 631 C CA . GLU A 1 90 ? -14.922 3.858 19.280 1.00 69.81 90 GLU A CA 1
ATOM 632 C C . GLU A 1 90 ? -15.912 5.006 19.024 1.00 69.81 90 GLU A C 1
ATOM 634 O O . GLU A 1 90 ? -15.822 6.060 19.656 1.00 69.81 90 GLU A O 1
ATOM 639 N N . ARG A 1 91 ? -16.828 4.837 18.058 1.00 58.59 91 ARG A N 1
ATOM 640 C CA . ARG A 1 91 ? -17.989 5.729 17.953 1.00 58.59 91 ARG A CA 1
ATOM 641 C C . ARG A 1 91 ? -18.729 5.591 19.275 1.00 58.59 91 ARG A C 1
ATOM 643 O O . ARG A 1 91 ? -19.309 4.534 19.493 1.00 58.59 91 ARG A O 1
ATOM 650 N N . ASP A 1 92 ? -18.680 6.600 20.141 1.00 54.25 92 ASP A N 1
ATOM 651 C CA . ASP A 1 92 ? -19.503 6.612 21.348 1.00 54.25 92 ASP A CA 1
ATOM 652 C C . ASP A 1 92 ? -20.977 6.567 20.911 1.00 54.25 92 ASP A C 1
ATOM 654 O O . ASP A 1 92 ? -21.465 7.539 20.325 1.00 54.25 92 ASP A O 1
ATOM 658 N N . PRO A 1 93 ? -21.707 5.459 21.145 1.00 58.31 93 PRO A N 1
ATOM 659 C CA . PRO A 1 93 ? -23.106 5.351 20.747 1.00 58.31 93 PRO A CA 1
ATOM 660 C C . PRO A 1 93 ? -24.018 6.285 21.554 1.00 58.31 93 PRO A C 1
ATOM 662 O O . PRO A 1 93 ? -25.209 6.357 21.264 1.00 58.31 93 PRO A O 1
ATOM 665 N N . ARG A 1 94 ? -23.490 6.958 22.589 1.00 62.22 94 ARG A N 1
ATOM 666 C CA . ARG A 1 94 ? -24.230 7.845 23.498 1.00 62.22 94 ARG A CA 1
ATOM 667 C C . ARG A 1 94 ? -24.138 9.326 23.132 1.00 62.22 94 ARG A C 1
ATOM 669 O O . ARG A 1 94 ? -24.730 10.143 23.828 1.00 62.22 94 ARG A O 1
ATOM 676 N N . ALA A 1 95 ? -23.425 9.683 22.065 1.00 54.03 95 ALA A N 1
ATOM 677 C CA . ALA A 1 95 ? -23.373 11.052 21.557 1.00 54.03 95 ALA A CA 1
ATOM 678 C C . ALA A 1 95 ? -24.538 11.332 20.583 1.00 54.03 95 ALA A C 1
ATOM 680 O O . ALA A 1 95 ? -24.313 11.583 19.399 1.00 54.03 95 ALA A O 1
ATOM 681 N N . LEU A 1 96 ? -25.777 11.245 21.078 1.00 50.31 96 LEU A N 1
ATOM 682 C CA . LEU A 1 96 ? -27.000 11.771 20.455 1.00 50.31 96 LEU A CA 1
ATOM 683 C C . LEU A 1 96 ? -27.902 12.364 21.538 1.00 50.31 96 LEU A C 1
ATOM 685 O O . LEU A 1 96 ? -28.112 11.672 22.559 1.00 50.31 96 LEU A O 1
#

Radius of gyration: 14.93 Å; chains: 1; bounding box: 42×23×41 Å

pLDDT: mean 94.24, std 10.43, range [50.31, 98.75]

Organism: Pedionomus torquatus (NCBI:txid227192)

Sequence (96 aa):
PVSGVSLAAQPPTGQVARGERLVLLCSVAAGPGPLSFSWHRQGSPTPLATGPRYELPAVQQRDGGTYYCRASNGGSAANSASLGVTVLGERDPRAL